Protein AF-A0AAD7S6A2-F1 (afdb_monomer_lite)

Sequence (76 aa):
MPKIKPETKVLIIKNLKSKSPAEVADIFNVSKRQVEKIRKHYQETGVVHDRPRCKFLLPYAPDAEEIRVLYSVPLL

Radius of gyration: 14.48 Å; chains: 1; bounding box: 37×33×31 Å

Organism: NCBI:txid143900

Structure (mmCIF, N/CA/C/O backbone):
data_AF-A0AAD7S6A2-F1
#
_entry.id   AF-A0AAD7S6A2-F1
#
loop_
_atom_site.group_PDB
_atom_site.id
_atom_site.type_symbol
_atom_site.label_atom_id
_atom_site.label_alt_id
_atom_site.label_comp_id
_atom_site.label_asym_id
_atom_site.label_entity_id
_atom_site.label_seq_id
_atom_site.pdbx_PDB_ins_code
_atom_site.Cartn_x
_atom_site.Cartn_y
_atom_site.Cartn_z
_atom_site.occupancy
_atom_site.B_iso_or_equiv
_atom_site.auth_seq_id
_atom_site.auth_comp_id
_atom_site.auth_asym_id
_atom_site.auth_atom_id
_atom_site.pdbx_PDB_model_num
ATOM 1 N N . MET A 1 1 ? 7.353 -11.834 0.205 1.00 55.03 1 MET A N 1
ATOM 2 C CA . MET A 1 1 ? 6.325 -10.853 -0.216 1.00 55.03 1 MET A CA 1
ATOM 3 C C . MET A 1 1 ? 6.957 -9.884 -1.202 1.00 55.03 1 MET A C 1
ATOM 5 O O . MET A 1 1 ? 7.988 -9.317 -0.847 1.00 55.03 1 MET A O 1
ATOM 9 N N . PRO A 1 2 ? 6.395 -9.707 -2.410 1.00 60.91 2 PRO A N 1
ATOM 10 C CA . PRO A 1 2 ? 6.890 -8.710 -3.351 1.00 60.91 2 PRO A CA 1
ATOM 11 C C . PRO A 1 2 ? 6.829 -7.321 -2.707 1.00 60.91 2 PRO A C 1
ATOM 13 O O . PRO A 1 2 ? 5.833 -6.950 -2.077 1.00 60.91 2 PRO A O 1
ATOM 16 N N . LYS A 1 3 ? 7.936 -6.581 -2.796 1.00 76.00 3 LYS A N 1
ATOM 17 C CA . LYS A 1 3 ? 8.012 -5.212 -2.287 1.00 76.00 3 LYS A CA 1
ATOM 18 C C . LYS A 1 3 ? 7.264 -4.309 -3.264 1.00 76.00 3 LYS A C 1
ATOM 20 O O . LYS A 1 3 ? 7.675 -4.168 -4.411 1.00 76.00 3 LYS A O 1
ATOM 25 N N . ILE A 1 4 ? 6.165 -3.718 -2.803 1.00 81.69 4 ILE A N 1
ATOM 26 C CA . ILE A 1 4 ? 5.414 -2.714 -3.563 1.00 81.69 4 ILE A CA 1
ATOM 27 C C . ILE A 1 4 ? 6.339 -1.518 -3.793 1.00 81.69 4 ILE A C 1
ATOM 29 O O . ILE A 1 4 ? 6.919 -0.997 -2.833 1.00 81.69 4 ILE A O 1
ATOM 33 N N . LYS A 1 5 ? 6.483 -1.101 -5.055 1.00 83.31 5 LYS A N 1
ATOM 34 C CA . LYS A 1 5 ? 7.312 0.049 -5.418 1.00 83.31 5 LYS A CA 1
ATOM 35 C C . LYS A 1 5 ? 6.794 1.322 -4.726 1.00 83.31 5 LYS A C 1
ATOM 37 O O . LYS A 1 5 ? 5.582 1.465 -4.541 1.00 83.31 5 LYS A O 1
ATOM 42 N N . PRO A 1 6 ? 7.683 2.255 -4.346 1.00 80.69 6 PRO A N 1
ATOM 43 C CA . PRO A 1 6 ? 7.296 3.498 -3.679 1.00 80.69 6 PRO A CA 1
ATOM 44 C C . PRO A 1 6 ? 6.258 4.301 -4.478 1.00 80.69 6 PRO A C 1
ATOM 46 O O . PRO A 1 6 ? 5.279 4.762 -3.900 1.00 80.69 6 PRO A O 1
ATOM 49 N N . GLU A 1 7 ? 6.415 4.387 -5.798 1.00 84.19 7 GLU A N 1
ATOM 50 C CA . GLU A 1 7 ? 5.467 5.041 -6.714 1.00 84.19 7 GLU A CA 1
ATOM 51 C C . GLU A 1 7 ? 4.066 4.418 -6.639 1.00 84.19 7 GLU A C 1
ATOM 53 O O . GLU A 1 7 ? 3.058 5.114 -6.519 1.00 84.19 7 GLU A O 1
ATOM 58 N N . THR A 1 8 ? 3.991 3.084 -6.615 1.00 87.44 8 THR A N 1
ATOM 59 C CA . THR A 1 8 ? 2.727 2.349 -6.507 1.00 87.44 8 THR A CA 1
ATOM 60 C C . THR A 1 8 ? 2.022 2.638 -5.182 1.00 87.44 8 THR A C 1
ATOM 62 O O . THR A 1 8 ? 0.803 2.785 -5.164 1.00 87.44 8 THR A O 1
ATOM 65 N N . LYS A 1 9 ? 2.759 2.798 -4.072 1.00 87.50 9 LYS A N 1
ATOM 66 C CA . LYS A 1 9 ? 2.160 3.180 -2.780 1.00 87.50 9 LYS A CA 1
ATOM 67 C C . LYS A 1 9 ? 1.470 4.548 -2.851 1.00 87.50 9 LYS A C 1
ATOM 69 O O . LYS A 1 9 ? 0.389 4.704 -2.287 1.00 87.50 9 LYS A O 1
ATOM 74 N N . VAL A 1 10 ? 2.043 5.511 -3.579 1.00 88.69 10 VAL A N 1
ATOM 75 C CA . VAL A 1 10 ? 1.432 6.838 -3.796 1.00 88.69 10 VAL A CA 1
ATOM 76 C C . VAL A 1 10 ? 0.122 6.712 -4.561 1.00 88.69 10 VAL A C 1
ATOM 78 O O . VAL A 1 10 ? -0.880 7.313 -4.172 1.00 88.69 10 VAL A O 1
ATOM 81 N N . LEU A 1 11 ? 0.100 5.892 -5.610 1.00 91.12 11 LEU A N 1
ATOM 82 C CA . LEU A 1 11 ? -1.113 5.648 -6.388 1.00 91.12 11 LEU A CA 1
ATOM 83 C C . LEU A 1 11 ? -2.192 4.924 -5.570 1.00 91.12 11 LEU A C 1
ATOM 85 O O . LEU A 1 11 ? -3.365 5.287 -5.673 1.00 91.12 11 LEU A O 1
ATOM 89 N N . ILE A 1 12 ? -1.808 3.975 -4.711 1.00 90.69 12 ILE A N 1
ATOM 90 C CA . ILE A 1 12 ? -2.713 3.300 -3.767 1.00 90.69 12 ILE A CA 1
ATOM 91 C C . ILE A 1 12 ? -3.380 4.327 -2.843 1.00 90.69 12 ILE A C 1
ATOM 93 O O . ILE A 1 12 ? -4.604 4.354 -2.740 1.00 90.69 12 ILE A O 1
ATOM 97 N N . ILE A 1 13 ? -2.605 5.224 -2.223 1.00 89.88 13 ILE A N 1
ATOM 98 C CA . ILE A 1 13 ? -3.135 6.253 -1.308 1.00 89.88 13 ILE A CA 1
ATOM 99 C C . ILE A 1 13 ? -4.060 7.225 -2.043 1.00 89.88 13 ILE A C 1
ATOM 101 O O . ILE A 1 13 ? -5.121 7.574 -1.528 1.00 89.88 13 ILE A O 1
ATOM 105 N N . LYS A 1 14 ? -3.684 7.648 -3.257 1.00 92.06 14 LYS A N 1
ATOM 106 C CA . LYS A 1 14 ? -4.521 8.524 -4.089 1.00 92.06 14 LYS A CA 1
ATOM 107 C C . LYS A 1 14 ? -5.870 7.876 -4.409 1.00 92.06 14 LYS A C 1
ATOM 109 O O . LYS A 1 14 ? -6.893 8.535 -4.262 1.00 92.06 14 LYS A O 1
ATOM 114 N N . ASN A 1 15 ? -5.885 6.598 -4.795 1.00 92.62 15 ASN A N 1
ATOM 115 C CA . ASN A 1 15 ? -7.125 5.884 -5.117 1.00 92.62 15 ASN A CA 1
ATOM 116 C C . ASN A 1 15 ? -7.979 5.587 -3.874 1.00 92.62 15 ASN A C 1
ATOM 118 O O . ASN A 1 15 ? -9.200 5.617 -3.965 1.00 92.62 15 ASN A O 1
ATOM 122 N N . LEU A 1 16 ? -7.370 5.381 -2.702 1.00 92.12 16 LEU A N 1
ATOM 123 C CA . LEU A 1 16 ? -8.093 5.189 -1.436 1.00 92.12 16 LEU A CA 1
ATOM 124 C C . LEU A 1 16 ? -8.912 6.409 -0.981 1.00 92.12 16 LEU A C 1
ATOM 126 O O . LEU A 1 16 ? -9.694 6.288 -0.042 1.00 92.12 16 LEU A O 1
ATOM 130 N N . LYS A 1 17 ? -8.745 7.580 -1.615 1.00 89.31 17 LYS A N 1
ATOM 131 C CA . LYS A 1 17 ? -9.593 8.754 -1.359 1.00 89.31 17 LYS A CA 1
ATOM 132 C C . LYS A 1 17 ? -11.005 8.605 -1.927 1.00 89.31 17 LYS A C 1
ATOM 134 O O . LYS A 1 17 ? -11.918 9.238 -1.415 1.00 89.31 17 LYS A O 1
ATOM 139 N N . SER A 1 18 ? -11.166 7.816 -2.987 1.00 92.00 18 SER A N 1
ATOM 140 C CA . SER A 1 18 ? -12.427 7.689 -3.727 1.00 92.00 18 SER A CA 1
ATOM 141 C C . SER A 1 18 ? -12.912 6.250 -3.889 1.00 92.00 18 SER A C 1
ATOM 143 O O . SER A 1 18 ? -14.080 6.053 -4.202 1.00 92.00 18 SER A O 1
ATOM 145 N N . LYS A 1 19 ? -12.047 5.252 -3.675 1.00 94.44 19 LYS A N 1
ATOM 146 C CA . LYS A 1 19 ? -12.346 3.827 -3.869 1.00 94.44 19 LYS A CA 1
ATOM 147 C C . LYS A 1 19 ? -12.193 3.025 -2.587 1.00 94.44 19 LYS A C 1
ATOM 149 O O . LYS A 1 19 ? -11.430 3.390 -1.685 1.00 94.44 19 LYS A O 1
ATOM 154 N N . SER A 1 20 ? -12.884 1.889 -2.531 1.00 94.25 20 SER A N 1
ATOM 155 C CA . SER A 1 20 ? -12.781 0.962 -1.406 1.00 94.25 20 SER A CA 1
ATOM 156 C C . SER A 1 20 ? -11.415 0.244 -1.377 1.00 94.25 20 SER A C 1
ATOM 158 O O . SER A 1 20 ? -10.783 0.048 -2.417 1.00 94.25 20 SER A O 1
ATOM 160 N N . PRO A 1 21 ? -10.926 -0.208 -0.203 1.00 92.44 21 PRO A N 1
ATOM 161 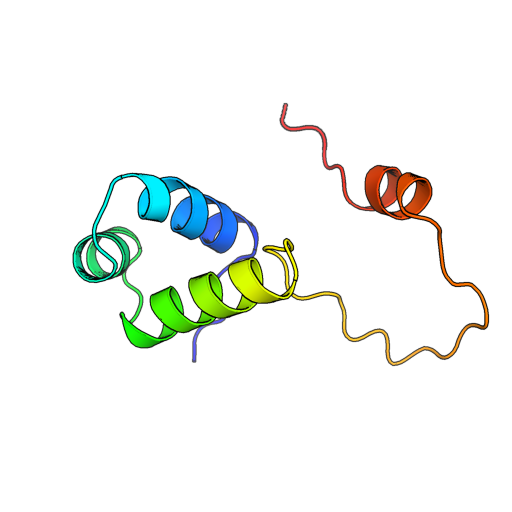C CA . PRO A 1 21 ? -9.664 -0.950 -0.115 1.00 92.44 21 PRO A CA 1
ATOM 162 C C . PRO A 1 21 ? -9.648 -2.255 -0.919 1.00 92.44 21 PRO A C 1
ATOM 164 O O . PRO A 1 21 ? -8.569 -2.718 -1.279 1.00 92.44 21 PRO A O 1
ATOM 167 N N . ALA A 1 22 ? -10.820 -2.851 -1.168 1.00 94.06 22 ALA A N 1
ATOM 168 C CA . ALA A 1 22 ? -10.962 -4.049 -1.991 1.00 94.06 22 ALA A CA 1
ATOM 169 C C . ALA A 1 22 ? -10.742 -3.722 -3.475 1.00 94.06 22 ALA A C 1
ATOM 171 O O . ALA A 1 22 ? -9.862 -4.304 -4.092 1.00 94.06 22 ALA A O 1
ATOM 172 N N . GLU A 1 23 ? -11.415 -2.696 -4.001 1.00 94.38 23 GLU A N 1
ATOM 173 C CA . GLU A 1 23 ? -11.207 -2.250 -5.387 1.00 94.38 23 GLU A CA 1
ATOM 174 C C . GLU A 1 23 ? -9.757 -1.831 -5.652 1.00 94.38 23 GLU A C 1
ATOM 176 O O . GLU A 1 23 ? -9.186 -2.132 -6.695 1.00 94.38 23 GLU A O 1
ATOM 181 N N . VAL A 1 24 ? -9.129 -1.135 -4.700 1.00 94.44 24 VAL A N 1
ATOM 182 C CA . VAL A 1 24 ? -7.718 -0.739 -4.822 1.00 94.44 24 VAL A CA 1
ATOM 183 C C . VAL A 1 24 ? -6.797 -1.963 -4.802 1.00 94.44 24 VAL A C 1
ATOM 185 O O . VAL A 1 24 ? -5.800 -1.984 -5.521 1.00 94.44 24 VAL A O 1
ATOM 188 N N . ALA A 1 25 ? -7.118 -2.985 -4.008 1.00 93.88 25 ALA A N 1
ATOM 189 C CA . ALA A 1 25 ? -6.365 -4.235 -3.992 1.00 93.88 25 ALA A CA 1
ATOM 190 C C . ALA A 1 25 ? -6.392 -4.919 -5.368 1.00 93.88 25 ALA A C 1
ATOM 192 O O . ALA A 1 25 ? -5.333 -5.295 -5.875 1.00 93.88 25 ALA A O 1
ATOM 193 N N . ASP A 1 26 ? -7.568 -4.966 -5.997 1.00 94.31 26 ASP A N 1
ATOM 194 C CA . ASP A 1 26 ? -7.761 -5.563 -7.320 1.00 94.31 26 ASP A CA 1
ATOM 195 C C . ASP A 1 26 ? -7.028 -4.772 -8.418 1.00 94.31 26 ASP A C 1
ATOM 197 O O . ASP A 1 26 ? -6.298 -5.355 -9.218 1.00 94.31 26 ASP A O 1
ATOM 201 N N . ILE A 1 27 ? -7.124 -3.434 -8.414 1.00 93.19 27 ILE A N 1
ATOM 202 C CA . ILE A 1 27 ? -6.462 -2.558 -9.405 1.00 93.19 27 ILE A CA 1
ATOM 203 C C . ILE A 1 27 ? -4.939 -2.725 -9.393 1.00 93.19 27 ILE A C 1
ATOM 205 O O . ILE A 1 27 ? -4.304 -2.765 -10.446 1.00 93.19 27 ILE A O 1
ATOM 209 N N . PHE A 1 28 ? -4.337 -2.771 -8.203 1.00 89.94 28 PHE A N 1
ATOM 210 C CA . PHE A 1 28 ? -2.881 -2.836 -8.058 1.00 89.94 28 PHE A CA 1
ATOM 211 C C . PHE A 1 28 ? -2.353 -4.269 -7.935 1.00 89.94 28 PHE A C 1
ATOM 213 O O . PHE A 1 28 ? -1.149 -4.446 -7.745 1.00 89.94 28 PHE A O 1
ATOM 220 N N . ASN A 1 29 ? -3.227 -5.275 -8.050 1.00 92.00 29 ASN A N 1
ATOM 221 C CA . ASN A 1 29 ? -2.918 -6.692 -7.870 1.00 92.00 29 ASN A CA 1
ATOM 222 C C . ASN A 1 29 ? -2.110 -6.962 -6.582 1.00 92.00 29 ASN A C 1
ATOM 224 O O . ASN A 1 29 ? -1.068 -7.625 -6.577 1.00 92.00 29 ASN A O 1
ATOM 228 N N . VAL A 1 30 ? -2.564 -6.375 -5.473 1.00 90.00 30 VAL A N 1
ATOM 229 C CA . VAL A 1 30 ? -1.966 -6.517 -4.138 1.00 90.00 30 VAL A CA 1
ATOM 230 C C . VAL A 1 30 ? -3.010 -7.028 -3.161 1.00 90.00 30 VAL A C 1
ATOM 232 O O . VAL A 1 30 ? -4.205 -6.889 -3.372 1.00 90.00 30 VAL A O 1
ATOM 235 N N . SER A 1 31 ? -2.580 -7.589 -2.034 1.00 91.81 31 SER A N 1
ATOM 236 C CA . SER A 1 31 ? -3.547 -8.016 -1.019 1.00 91.81 31 SER A CA 1
ATOM 237 C C . SER A 1 31 ? -4.226 -6.816 -0.345 1.00 91.81 31 SER A C 1
ATOM 239 O O . SER A 1 31 ? -3.568 -5.828 -0.003 1.00 91.81 31 SER A O 1
ATOM 241 N N . LYS A 1 32 ? -5.519 -6.942 -0.021 1.00 93.56 32 LYS A N 1
ATOM 242 C CA . LYS A 1 32 ? -6.259 -5.951 0.786 1.00 93.56 32 LYS A CA 1
ATOM 243 C C . LYS A 1 32 ? -5.535 -5.605 2.093 1.00 93.56 32 LYS A C 1
ATOM 245 O O . LYS A 1 32 ? -5.433 -4.440 2.466 1.00 93.56 32 LYS A O 1
ATOM 250 N N . ARG A 1 33 ? -4.929 -6.605 2.741 1.00 92.69 33 ARG A N 1
ATOM 251 C CA . ARG A 1 33 ? -4.113 -6.421 3.952 1.00 92.69 33 ARG A CA 1
ATOM 252 C C . ARG A 1 33 ? -2.922 -5.481 3.725 1.00 92.69 33 ARG A C 1
ATOM 254 O O . ARG A 1 33 ? -2.571 -4.713 4.619 1.00 92.69 33 ARG A O 1
ATOM 261 N N . GLN A 1 34 ? -2.279 -5.526 2.556 1.00 90.62 34 GLN A N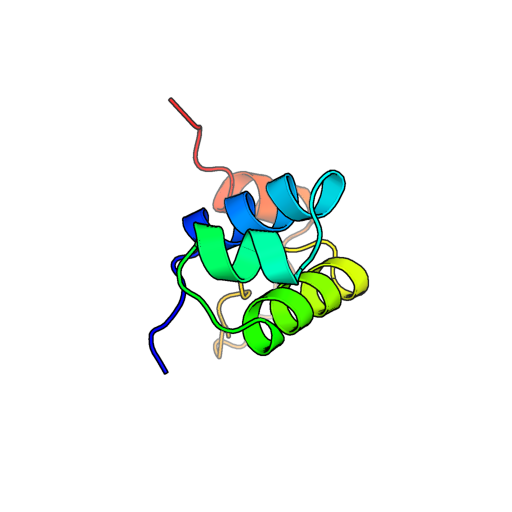 1
ATOM 262 C CA . GLN A 1 34 ? -1.199 -4.592 2.216 1.00 90.62 34 GLN A CA 1
ATOM 263 C C . GLN A 1 34 ? -1.727 -3.175 1.988 1.00 90.62 34 GLN A C 1
ATOM 265 O O . GLN A 1 34 ? -1.107 -2.228 2.467 1.00 90.62 34 GLN A O 1
ATOM 270 N N . VAL A 1 35 ? -2.871 -3.033 1.317 1.00 92.25 35 VAL A N 1
ATOM 271 C CA . VAL A 1 35 ? -3.536 -1.736 1.110 1.00 92.25 35 VAL A CA 1
ATOM 272 C C . VAL A 1 35 ? -3.884 -1.085 2.450 1.00 92.25 35 VAL A C 1
ATOM 274 O O . VAL A 1 35 ? -3.541 0.073 2.687 1.00 92.25 35 VAL A O 1
ATOM 277 N N . GLU A 1 36 ? -4.483 -1.841 3.369 1.00 93.06 36 GLU A N 1
ATOM 278 C CA . GLU A 1 36 ? -4.815 -1.359 4.713 1.00 93.06 36 GLU A CA 1
ATOM 279 C C . GLU A 1 36 ? -3.572 -0.991 5.524 1.00 93.06 36 GLU A C 1
ATOM 281 O O . GLU A 1 36 ? -3.565 0.031 6.208 1.00 93.06 36 GLU A O 1
ATOM 286 N N . LYS A 1 37 ? -2.487 -1.764 5.409 1.00 90.88 37 LYS A N 1
ATOM 287 C CA . LYS A 1 37 ? -1.217 -1.439 6.069 1.00 90.88 37 LYS A CA 1
ATOM 288 C C . LYS A 1 37 ? -0.628 -0.120 5.559 1.00 90.88 37 LYS A C 1
ATOM 290 O O . LYS A 1 37 ? -0.157 0.677 6.366 1.00 90.88 37 LYS A O 1
ATOM 295 N N . ILE A 1 38 ? -0.665 0.116 4.246 1.00 88.31 38 ILE A N 1
ATOM 296 C CA . ILE A 1 38 ? -0.207 1.373 3.630 1.00 88.31 38 ILE A CA 1
ATOM 297 C C . ILE A 1 38 ? -1.079 2.541 4.102 1.00 88.31 38 ILE A C 1
ATOM 299 O O . ILE A 1 38 ? -0.550 3.571 4.514 1.00 88.31 38 ILE A O 1
ATOM 303 N N . ARG A 1 39 ? -2.406 2.363 4.111 1.00 89.88 39 ARG A N 1
ATOM 304 C CA . ARG A 1 39 ? -3.351 3.368 4.612 1.00 89.88 39 ARG A CA 1
ATOM 305 C C . ARG A 1 39 ? -3.076 3.726 6.068 1.00 89.88 39 ARG A C 1
ATOM 307 O O . ARG A 1 39 ? -2.977 4.905 6.387 1.00 89.88 39 ARG A O 1
ATOM 314 N N . LYS A 1 40 ? -2.945 2.717 6.932 1.00 90.00 40 LYS A N 1
ATOM 315 C CA . LYS A 1 40 ? -2.692 2.905 8.362 1.00 90.00 40 LYS A CA 1
ATOM 316 C C . LYS A 1 40 ? -1.379 3.651 8.591 1.00 90.00 40 LYS A C 1
ATOM 318 O O . LYS A 1 40 ? -1.366 4.646 9.301 1.00 90.00 40 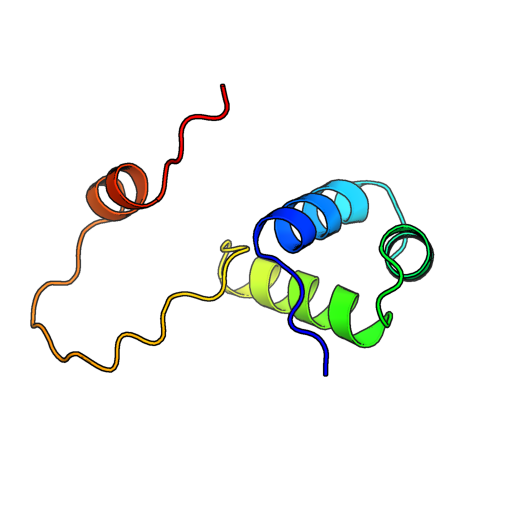LYS A O 1
ATOM 323 N N . HIS A 1 41 ? -0.308 3.234 7.915 1.00 85.88 41 HIS A N 1
ATOM 324 C CA . HIS A 1 41 ? 0.989 3.901 8.022 1.00 85.88 41 HIS A CA 1
ATOM 325 C C . HIS A 1 41 ? 0.928 5.378 7.609 1.00 85.88 41 HIS A C 1
ATOM 327 O O . HIS A 1 41 ? 1.491 6.237 8.284 1.00 85.88 41 HIS A O 1
ATOM 333 N N . TYR A 1 42 ? 0.204 5.687 6.533 1.00 85.75 42 TYR A N 1
ATOM 334 C CA . TYR A 1 42 ? 0.010 7.063 6.088 1.00 85.75 42 TYR A CA 1
ATOM 335 C C . TYR A 1 42 ? -0.849 7.890 7.045 1.00 85.75 42 TYR A C 1
ATOM 337 O O . TYR A 1 42 ? -0.546 9.054 7.265 1.00 85.75 42 TYR A O 1
ATOM 345 N N . GLN A 1 43 ? -1.888 7.307 7.645 1.00 84.69 43 GLN A N 1
ATOM 346 C CA . GLN A 1 43 ? -2.687 7.998 8.661 1.00 84.69 43 GLN A CA 1
ATOM 347 C C . GLN A 1 43 ? -1.873 8.306 9.925 1.00 84.69 43 GLN A C 1
ATOM 349 O O . GLN A 1 43 ? -2.060 9.360 10.519 1.00 84.69 43 GLN A O 1
ATOM 354 N N . GLU A 1 44 ? -0.962 7.412 10.316 1.00 84.19 44 GLU A N 1
ATOM 355 C CA . GLU A 1 44 ? -0.110 7.586 11.500 1.00 84.19 44 GLU A CA 1
ATOM 356 C C . GLU A 1 44 ? 1.046 8.569 11.272 1.00 84.19 44 GLU A C 1
ATOM 358 O O . GLU A 1 44 ? 1.426 9.292 12.187 1.00 84.19 44 GLU A O 1
ATOM 363 N N . THR A 1 45 ? 1.635 8.587 10.072 1.00 78.38 45 THR A N 1
ATOM 364 C CA . THR A 1 45 ? 2.891 9.320 9.816 1.00 78.38 45 THR A CA 1
ATOM 365 C C . THR A 1 45 ? 2.759 10.482 8.838 1.00 78.38 45 THR A C 1
ATOM 367 O O . THR A 1 45 ? 3.664 11.308 8.757 1.00 78.38 45 THR A O 1
ATOM 370 N N . GLY A 1 46 ? 1.688 10.532 8.044 1.00 79.69 46 GLY A N 1
ATOM 371 C CA . GLY A 1 46 ? 1.559 11.434 6.896 1.00 79.69 46 GLY A CA 1
ATOM 372 C C . GLY A 1 46 ? 2.504 11.109 5.730 1.00 79.69 46 GLY A C 1
ATOM 373 O O . GLY A 1 46 ? 2.494 11.818 4.723 1.00 79.69 46 GLY A O 1
ATOM 374 N N . VAL A 1 47 ? 3.312 10.045 5.826 1.00 76.38 47 VAL A N 1
ATOM 375 C CA . VAL A 1 47 ? 4.336 9.679 4.839 1.00 76.38 47 VAL A CA 1
ATOM 376 C C . VAL A 1 47 ? 3.933 8.398 4.104 1.00 76.38 47 VAL A C 1
ATOM 378 O O . VAL A 1 47 ? 3.441 7.439 4.693 1.00 76.38 47 VAL A O 1
ATOM 381 N N . VAL A 1 48 ? 4.121 8.384 2.781 1.00 73.06 48 VAL A N 1
ATOM 382 C CA . VAL A 1 48 ? 3.763 7.245 1.911 1.00 73.06 48 VAL A CA 1
ATOM 383 C C . VAL A 1 48 ? 4.932 6.280 1.698 1.00 73.06 48 VAL A C 1
ATOM 385 O O . VAL A 1 48 ? 4.747 5.070 1.525 1.00 73.06 48 VAL A O 1
ATOM 388 N N . HIS A 1 49 ? 6.147 6.816 1.677 1.00 68.12 49 HIS A N 1
ATOM 389 C CA . HIS A 1 49 ? 7.358 6.036 1.490 1.00 68.12 49 HIS A CA 1
ATOM 390 C C . HIS A 1 49 ? 7.840 5.497 2.829 1.00 68.12 49 HIS A C 1
ATOM 392 O O . HIS A 1 49 ? 7.807 6.196 3.840 1.00 68.12 49 HIS A O 1
ATOM 398 N N . ASP A 1 50 ? 8.323 4.253 2.826 1.00 63.84 50 ASP A N 1
ATOM 399 C CA . ASP A 1 50 ? 9.052 3.774 3.993 1.00 63.84 50 ASP A CA 1
ATOM 400 C C . ASP A 1 50 ? 10.276 4.686 4.108 1.00 63.84 50 ASP A C 1
ATOM 402 O O . ASP A 1 50 ? 11.063 4.760 3.158 1.00 63.84 50 ASP A O 1
ATOM 406 N N . ARG A 1 51 ? 10.431 5.398 5.235 1.00 59.16 51 A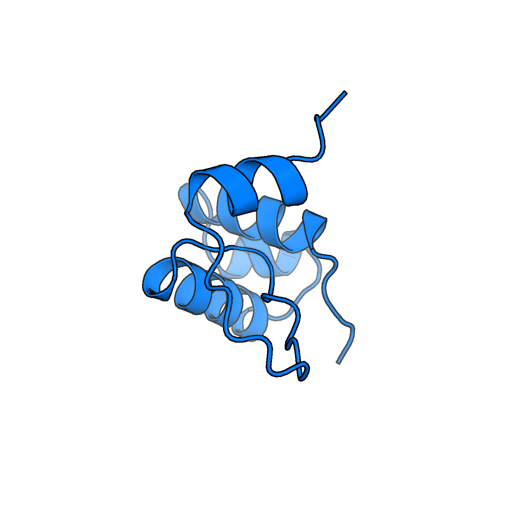RG A N 1
ATOM 407 C CA . ARG A 1 51 ? 11.699 6.082 5.504 1.00 59.16 51 ARG A CA 1
ATOM 408 C C . ARG A 1 51 ? 12.800 5.039 5.327 1.00 59.16 51 ARG A C 1
ATOM 410 O O . ARG A 1 51 ? 12.627 3.914 5.826 1.00 59.16 51 ARG A O 1
ATOM 417 N N . PRO A 1 52 ? 13.913 5.360 4.643 1.00 53.41 52 PRO A N 1
ATOM 418 C CA . PRO A 1 52 ? 15.063 4.485 4.721 1.00 53.41 52 PRO A CA 1
ATOM 419 C C . PRO A 1 52 ? 15.306 4.252 6.210 1.00 53.41 52 PRO A C 1
ATOM 421 O O . PRO A 1 52 ? 15.346 5.197 7.001 1.00 53.41 52 PRO A O 1
ATOM 424 N N . ARG A 1 53 ? 15.370 2.981 6.620 1.00 49.41 53 ARG A N 1
ATOM 425 C CA . ARG A 1 53 ? 15.887 2.640 7.943 1.00 49.41 53 ARG A CA 1
ATOM 426 C C . ARG A 1 53 ? 17.362 3.015 7.900 1.00 49.41 53 ARG A C 1
ATOM 428 O O . ARG A 1 53 ? 18.201 2.149 7.667 1.00 49.41 53 ARG A O 1
ATOM 435 N N . CYS A 1 54 ? 17.665 4.304 8.036 1.00 43.44 54 CYS A N 1
ATOM 436 C CA . CYS A 1 54 ? 19.010 4.787 8.250 1.00 43.44 54 CYS A CA 1
ATOM 437 C C . CYS A 1 54 ? 19.455 4.165 9.567 1.00 43.44 54 CYS A C 1
ATOM 439 O O . CYS A 1 54 ? 19.127 4.636 10.648 1.00 43.44 54 CYS A O 1
ATOM 441 N N . LYS A 1 55 ? 20.179 3.051 9.457 1.00 46.28 55 LYS A N 1
ATOM 442 C CA . LYS A 1 55 ? 20.984 2.482 10.538 1.00 46.28 55 LYS A CA 1
ATOM 443 C C . LYS A 1 55 ? 22.273 3.287 10.756 1.00 46.28 55 LYS A C 1
ATOM 445 O O . LYS A 1 5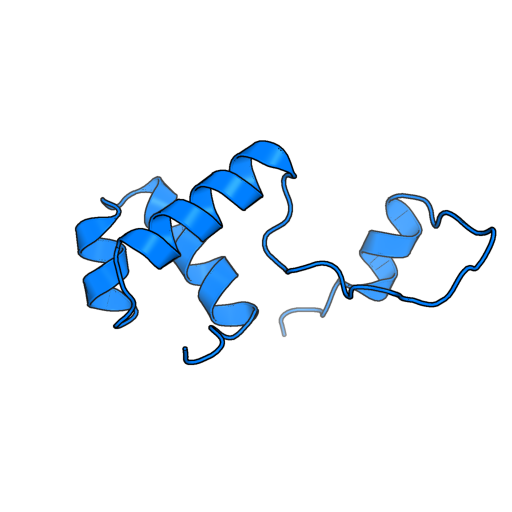5 ? 23.187 2.793 11.401 1.00 46.28 55 LYS A O 1
ATOM 450 N N . PHE A 1 56 ? 22.355 4.502 10.218 1.00 46.34 56 PHE A N 1
ATOM 451 C CA . PHE A 1 56 ? 23.449 5.418 10.477 1.00 46.34 56 PHE A CA 1
ATOM 452 C C . PHE A 1 56 ? 22.985 6.451 11.493 1.00 46.34 56 PHE A C 1
ATOM 454 O O . PHE A 1 56 ? 22.206 7.351 11.192 1.00 46.34 56 PHE A O 1
ATOM 461 N N . LEU A 1 57 ? 23.460 6.234 12.717 1.00 49.81 57 LEU A N 1
ATOM 462 C CA . LEU A 1 57 ? 23.618 7.242 13.751 1.00 49.81 57 LEU A CA 1
ATOM 463 C C . LEU A 1 57 ? 24.298 8.470 13.136 1.00 49.81 57 LEU A C 1
ATOM 465 O O . LEU A 1 57 ? 25.492 8.426 12.854 1.00 49.81 57 LEU A O 1
ATOM 469 N N . LEU A 1 58 ? 23.561 9.557 12.942 1.00 47.81 58 LEU A N 1
ATOM 470 C CA . LEU A 1 58 ? 24.140 10.890 12.825 1.00 47.81 58 LEU A CA 1
ATOM 471 C C . LEU A 1 58 ? 23.312 11.832 13.711 1.00 47.81 58 LEU A C 1
ATOM 473 O O . LEU A 1 58 ? 22.086 11.722 13.715 1.00 47.81 58 LEU A O 1
ATOM 477 N N . PRO A 1 59 ? 23.946 12.745 14.469 1.00 47.84 59 PRO A N 1
ATOM 478 C CA . PRO A 1 59 ? 23.276 13.656 15.404 1.00 47.84 59 PRO A CA 1
ATOM 479 C C . PRO A 1 59 ? 22.489 14.774 14.700 1.00 47.84 59 PRO A C 1
ATOM 481 O O . PRO A 1 59 ? 22.050 15.721 15.345 1.00 47.84 59 PRO A O 1
ATOM 484 N N . TYR A 1 60 ? 22.323 14.687 13.382 1.00 55.12 60 TYR A N 1
ATOM 485 C CA . TYR A 1 60 ? 21.674 15.706 12.579 1.00 55.12 60 TYR A CA 1
ATOM 486 C C . TYR A 1 60 ? 20.255 15.250 12.253 1.00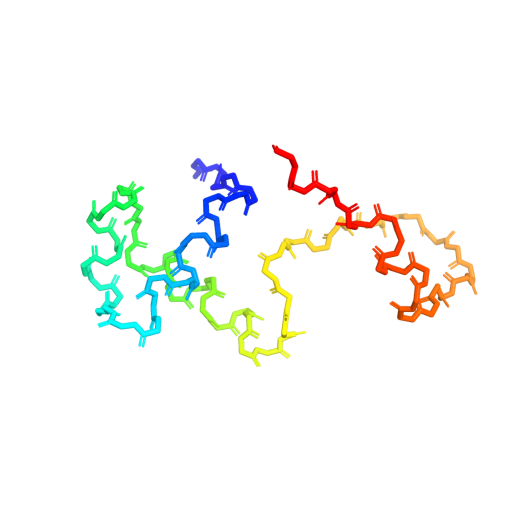 55.12 60 TYR A C 1
ATOM 488 O O . TYR A 1 60 ? 20.052 14.285 11.515 1.00 55.12 60 TYR A O 1
ATOM 496 N N . ALA A 1 61 ? 19.277 15.912 12.868 1.00 55.72 61 ALA A N 1
ATOM 497 C CA . ALA A 1 61 ? 17.875 15.799 12.508 1.00 55.72 61 ALA A CA 1
ATOM 498 C C . ALA A 1 61 ? 17.601 16.861 11.433 1.00 55.72 61 ALA A C 1
ATOM 500 O O . ALA A 1 61 ? 17.396 18.015 11.808 1.00 55.72 61 ALA A O 1
ATOM 501 N N . PRO A 1 62 ? 17.639 16.509 10.132 1.00 56.88 62 PRO A N 1
ATOM 502 C CA . PRO A 1 62 ? 17.321 17.462 9.080 1.00 56.88 62 PRO A CA 1
ATOM 503 C C . PRO A 1 62 ? 15.901 17.982 9.297 1.00 56.88 62 PRO A C 1
ATOM 505 O O . PRO A 1 62 ? 14.968 17.202 9.538 1.00 56.88 62 PRO A O 1
ATOM 508 N N . ASP A 1 63 ? 15.742 19.296 9.254 1.00 55.25 63 ASP A N 1
ATOM 509 C CA . ASP A 1 63 ? 14.442 19.940 9.354 1.00 55.25 63 ASP A CA 1
ATOM 510 C C . ASP A 1 63 ? 13.559 19.628 8.130 1.00 55.25 63 ASP A C 1
ATOM 512 O O . ASP A 1 63 ? 13.974 19.052 7.118 1.00 55.25 63 ASP A O 1
ATOM 516 N N . ALA A 1 64 ? 12.264 19.924 8.260 1.00 55.38 64 ALA A N 1
ATOM 517 C CA . ALA A 1 64 ? 11.248 19.514 7.291 1.00 55.38 64 ALA A CA 1
ATOM 518 C C . ALA A 1 64 ? 11.482 20.084 5.875 1.00 55.38 64 ALA A C 1
ATOM 520 O O . ALA A 1 64 ? 10.998 19.502 4.900 1.00 55.38 64 ALA A O 1
ATOM 521 N N . GLU A 1 65 ? 12.226 21.188 5.761 1.00 56.78 65 GLU A N 1
ATOM 522 C CA . GLU A 1 65 ? 12.649 21.792 4.495 1.00 56.78 65 GLU A CA 1
ATOM 523 C C . GLU A 1 65 ? 13.741 20.948 3.823 1.00 56.78 65 GLU A C 1
ATOM 525 O O . GLU A 1 65 ? 13.611 20.599 2.650 1.00 56.78 65 GLU A O 1
ATOM 530 N N . GLU A 1 66 ? 14.759 20.509 4.568 1.00 55.44 66 GLU A N 1
ATOM 531 C CA . GLU A 1 66 ? 15.830 19.653 4.040 1.00 55.44 66 GLU A CA 1
ATOM 532 C C . GLU A 1 66 ? 15.297 18.296 3.547 1.00 55.44 66 GLU A C 1
ATOM 534 O O . GLU A 1 66 ? 15.687 17.799 2.487 1.00 55.44 66 GLU A O 1
ATOM 539 N N . ILE A 1 67 ? 14.325 17.718 4.265 1.00 59.97 67 ILE A N 1
ATOM 540 C CA . ILE A 1 67 ? 13.632 16.491 3.835 1.00 59.97 67 ILE A CA 1
ATOM 541 C C . ILE A 1 67 ? 12.841 16.735 2.542 1.00 59.97 67 ILE A C 1
ATOM 543 O O . ILE A 1 67 ? 12.803 15.864 1.669 1.00 59.97 67 ILE A O 1
ATOM 547 N N . ARG A 1 68 ? 12.215 17.909 2.389 1.00 56.75 68 ARG A N 1
ATOM 548 C CA . ARG A 1 68 ? 11.530 18.275 1.144 1.00 56.75 68 ARG A CA 1
ATOM 549 C C . ARG A 1 68 ? 12.516 18.368 -0.012 1.00 56.75 68 ARG A C 1
ATOM 551 O O . ARG A 1 68 ? 12.222 17.803 -1.056 1.00 56.75 68 ARG A O 1
ATOM 558 N N . VAL A 1 69 ? 13.673 19.000 0.156 1.00 60.03 69 VAL A N 1
ATOM 559 C CA . VAL A 1 69 ? 14.673 19.130 -0.919 1.00 60.03 69 VAL A CA 1
ATOM 560 C C . VAL A 1 69 ? 15.248 17.768 -1.321 1.00 60.03 69 VAL A C 1
ATOM 562 O O . VAL A 1 69 ? 15.325 17.461 -2.507 1.00 60.03 69 VAL A O 1
ATOM 565 N N . LEU A 1 70 ? 15.587 16.914 -0.351 1.00 56.25 70 LEU A N 1
ATOM 566 C CA . LEU A 1 70 ? 16.223 15.615 -0.609 1.00 56.25 70 LEU A CA 1
ATOM 567 C C . LEU A 1 70 ? 15.300 14.580 -1.272 1.00 56.25 70 LEU A C 1
ATOM 569 O O . LEU A 1 70 ? 15.785 13.689 -1.966 1.00 56.25 70 LEU A O 1
ATOM 573 N N . TYR A 1 71 ? 13.985 14.672 -1.051 1.00 57.91 71 TYR A N 1
ATOM 574 C CA . TYR A 1 71 ? 13.014 13.673 -1.519 1.00 57.91 71 TYR A CA 1
ATOM 575 C C . TYR A 1 71 ? 11.951 14.226 -2.477 1.00 57.91 71 TYR A C 1
ATOM 577 O O . TYR A 1 71 ? 11.074 13.475 -2.911 1.00 57.91 71 TYR A O 1
ATOM 585 N N . SER A 1 72 ? 12.028 15.505 -2.853 1.00 47.12 72 SER A N 1
ATOM 586 C CA . SER A 1 72 ? 11.241 16.042 -3.965 1.00 47.12 72 SER A CA 1
ATOM 587 C C . SER A 1 72 ? 11.933 15.692 -5.274 1.00 47.12 72 SER A C 1
ATOM 589 O O . SER A 1 72 ? 12.721 16.461 -5.812 1.00 47.12 72 SER A O 1
ATOM 591 N N . VAL A 1 73 ? 11.627 14.509 -5.801 1.00 52.44 73 VAL A N 1
ATOM 592 C CA . VAL A 1 73 ? 11.839 14.241 -7.225 1.00 52.44 73 VAL A CA 1
ATOM 593 C C . VAL A 1 73 ? 10.877 15.160 -7.991 1.00 52.44 73 VAL A C 1
ATOM 595 O O . VAL A 1 73 ? 9.666 15.062 -7.759 1.00 52.44 73 VAL A O 1
ATOM 598 N N . PRO A 1 74 ? 11.350 16.063 -8.869 1.00 42.66 74 PRO A N 1
ATOM 599 C CA . PRO A 1 74 ? 10.452 16.795 -9.744 1.00 42.66 74 PRO A CA 1
ATOM 600 C C . PRO A 1 74 ? 9.807 15.785 -10.698 1.00 42.66 74 PRO A C 1
ATOM 602 O O . PRO A 1 74 ? 10.491 15.099 -11.455 1.00 42.66 74 PRO A O 1
ATOM 605 N N . LEU A 1 75 ? 8.483 15.664 -10.618 1.00 44.44 75 LEU A N 1
ATOM 606 C CA . LEU A 1 75 ? 7.674 15.007 -11.640 1.00 44.44 75 LEU A CA 1
ATOM 607 C C . LEU A 1 75 ? 7.708 15.898 -12.889 1.00 44.44 75 LEU A C 1
ATOM 609 O O . LEU A 1 75 ? 6.909 16.829 -12.992 1.00 44.44 75 LEU A O 1
ATOM 613 N N . LEU A 1 76 ? 8.669 15.642 -13.777 1.00 40.69 76 LEU A N 1
ATOM 614 C CA . LEU A 1 76 ? 8.567 15.978 -15.198 1.00 40.69 76 LEU A CA 1
ATOM 615 C C . LEU A 1 76 ? 7.920 14.804 -15.935 1.00 40.69 76 LEU A C 1
ATOM 617 O O . LEU A 1 76 ? 8.304 13.649 -15.637 1.00 40.69 76 LEU A O 1
#

Foldseek 3Di:
DDDDDLVLLVVLLVVVVPDDLVVSCVVSVHDSVVSVVQVVVCVVPVDNDDDPPPPDDDPDDDDPVVVCVVPPDPPD

Secondary structure (DSSP, 8-state):
-----HHHHHHHHHHTTTS-HHHHHHHTT--HHHHHHHHHHHHHHS--SPPP------S----HHHHHHHH-----

InterPro domains:
  IPR009057 Homedomain-like superfamily [SSF46689] (17-65)

pLDDT: mean 74.71, std 18.24, range [40.69, 94.44]